Protein AF-A0A3P8SRD1-F1 (afdb_monomer_lite)

InterPro domains:
  IPR027417 P-loop containing nucleoside triphosphate hydrolase [G3DSA:3.40.50.300] (2-77)
  IPR027417 P-loop containing nucleoside triphosphate hydrolase [SSF52540] (2-75)

Organism: Amphiprion percula (NCBI:txid161767)

Structure (mmCIF, N/CA/C/O backbone):
data_AF-A0A3P8SRD1-F1
#
_entry.id   AF-A0A3P8SRD1-F1
#
loop_
_atom_site.group_PDB
_atom_site.id
_atom_site.type_symbol
_atom_site.label_atom_id
_atom_site.label_alt_id
_atom_site.label_comp_id
_atom_site.label_asym_id
_atom_site.label_entity_id
_atom_site.label_seq_id
_atom_site.pdbx_PDB_ins_code
_atom_site.Cartn_x
_atom_site.Cartn_y
_atom_site.Cartn_z
_atom_site.occupancy
_atom_site.B_iso_or_equiv
_atom_site.auth_seq_id
_atom_site.auth_comp_id
_atom_site.auth_asym_id
_atom_site.auth_atom_id
_atom_site.pdbx_PDB_model_num
ATOM 1 N N . MET A 1 1 ? -10.029 13.308 14.808 1.00 64.94 1 MET A N 1
ATOM 2 C CA . MET A 1 1 ? -8.712 13.876 14.474 1.00 64.94 1 MET A CA 1
ATOM 3 C C . MET A 1 1 ? -7.907 12.727 13.929 1.00 64.94 1 MET A C 1
ATOM 5 O O . MET A 1 1 ? -7.665 11.787 14.673 1.00 64.94 1 MET A O 1
ATOM 9 N N . ASN A 1 2 ? -7.602 12.765 12.637 1.00 73.75 2 ASN A N 1
ATOM 10 C CA . ASN A 1 2 ? -6.950 11.651 11.964 1.00 73.75 2 ASN A CA 1
ATOM 11 C C . ASN A 1 2 ? -5.445 11.804 12.154 1.00 73.75 2 ASN A C 1
ATOM 13 O O . ASN A 1 2 ? -4.919 12.914 12.082 1.00 73.75 2 ASN A O 1
ATOM 17 N N . TYR A 1 3 ? -4.765 10.694 12.407 1.00 82.75 3 TYR A N 1
ATOM 18 C CA . TYR A 1 3 ? -3.318 10.673 12.544 1.00 82.75 3 TYR A CA 1
ATOM 19 C C . TYR A 1 3 ? -2.735 9.836 11.411 1.00 82.75 3 TYR A C 1
ATOM 21 O O . TYR A 1 3 ? -3.303 8.818 11.026 1.00 82.75 3 TYR A O 1
ATOM 29 N N . ILE A 1 4 ? -1.604 10.264 10.874 1.00 84.06 4 ILE A N 1
ATOM 30 C CA . ILE A 1 4 ? -0.868 9.542 9.839 1.00 84.06 4 ILE A CA 1
ATOM 31 C C . ILE A 1 4 ? 0.564 9.424 10.349 1.00 84.06 4 ILE A C 1
ATOM 33 O O . ILE A 1 4 ? 1.163 10.415 10.762 1.00 84.06 4 ILE A O 1
ATOM 37 N N . ILE A 1 5 ? 1.094 8.210 10.361 1.00 86.44 5 ILE A N 1
ATOM 38 C CA . ILE A 1 5 ? 2.468 7.880 10.712 1.00 86.44 5 ILE A CA 1
ATOM 39 C C . ILE A 1 5 ? 3.128 7.248 9.489 1.00 86.44 5 ILE A C 1
ATOM 41 O O . ILE A 1 5 ? 2.701 6.208 9.007 1.00 86.44 5 ILE A O 1
ATOM 45 N N . GLY A 1 6 ? 4.229 7.828 9.026 1.00 88.88 6 GLY A N 1
ATOM 46 C CA . GLY A 1 6 ? 5.138 7.156 8.101 1.00 88.88 6 GLY A CA 1
ATOM 47 C C . GLY A 1 6 ? 6.183 6.333 8.847 1.00 88.88 6 GLY A C 1
ATOM 48 O O . GLY A 1 6 ? 6.893 6.866 9.694 1.00 88.88 6 GLY A O 1
ATOM 49 N N . ILE A 1 7 ? 6.301 5.050 8.522 1.00 88.50 7 ILE A N 1
ATOM 50 C CA . ILE A 1 7 ? 7.428 4.182 8.871 1.00 88.50 7 ILE A CA 1
ATOM 51 C C . ILE A 1 7 ? 8.269 3.956 7.623 1.00 88.50 7 ILE A C 1
ATOM 53 O O . ILE A 1 7 ? 7.964 3.100 6.803 1.00 88.50 7 ILE A O 1
ATOM 57 N N . SER A 1 8 ? 9.371 4.686 7.507 1.00 87.38 8 SER A N 1
ATOM 58 C CA . SER A 1 8 ? 10.384 4.406 6.490 1.00 87.38 8 SER A CA 1
ATOM 59 C C . SER A 1 8 ? 11.524 3.550 7.035 1.00 87.38 8 SER A C 1
ATOM 61 O O . SER A 1 8 ? 11.740 3.487 8.246 1.00 87.38 8 SER A O 1
ATOM 63 N N . GLY A 1 9 ? 12.280 2.907 6.151 1.00 85.75 9 GLY A N 1
ATOM 64 C CA . GLY A 1 9 ? 13.533 2.240 6.497 1.00 85.75 9 GLY A CA 1
ATOM 65 C C . GLY A 1 9 ? 14.047 1.310 5.404 1.00 85.75 9 GLY A C 1
ATOM 66 O O . GLY A 1 9 ? 13.386 1.095 4.388 1.00 85.75 9 GLY A O 1
ATOM 67 N N . VAL A 1 10 ? 15.208 0.710 5.656 1.00 84.38 10 VAL A N 1
ATOM 68 C CA . VAL A 1 10 ? 15.890 -0.208 4.730 1.00 84.38 10 VAL A CA 1
ATOM 69 C C . VAL A 1 10 ? 15.092 -1.489 4.460 1.00 84.38 10 VAL A C 1
ATOM 71 O O . VAL A 1 10 ? 14.239 -1.902 5.266 1.00 84.38 10 VAL A O 1
ATOM 74 N N . ILE A 1 11 ? 15.369 -2.133 3.324 1.00 81.94 11 ILE A N 1
ATOM 75 C CA . ILE A 1 11 ? 14.829 -3.455 2.970 1.00 81.94 11 ILE A CA 1
ATOM 76 C C . ILE A 1 11 ? 15.141 -4.439 4.105 1.00 81.94 11 ILE A C 1
ATOM 78 O O . ILE A 1 11 ? 16.217 -4.414 4.698 1.00 81.94 11 ILE A O 1
ATOM 82 N N . ASN A 1 12 ? 14.161 -5.268 4.466 1.00 84.88 12 ASN A N 1
ATOM 83 C CA . ASN A 1 12 ? 14.245 -6.247 5.558 1.00 84.88 12 ASN A CA 1
ATOM 84 C C . ASN A 1 12 ? 14.553 -5.668 6.959 1.00 84.88 12 ASN A C 1
ATOM 86 O O . ASN A 1 12 ? 14.786 -6.428 7.896 1.00 84.88 12 ASN A O 1
ATOM 90 N N . GLY A 1 13 ? 14.450 -4.348 7.163 1.00 87.00 13 GLY A N 1
ATOM 91 C CA . GLY A 1 13 ? 14.683 -3.675 8.453 1.00 87.00 13 GLY A CA 1
ATOM 92 C C . GLY A 1 13 ? 13.614 -3.902 9.536 1.00 87.00 13 GLY A C 1
ATOM 93 O O . GLY A 1 13 ? 13.546 -3.150 10.502 1.00 87.00 13 GLY A O 1
ATOM 94 N N . GLY A 1 14 ? 12.732 -4.893 9.378 1.00 89.56 14 GLY A N 1
ATOM 95 C CA . GLY A 1 14 ? 11.704 -5.231 10.373 1.00 89.56 14 GLY A CA 1
ATOM 96 C C . GLY A 1 14 ? 10.468 -4.324 10.384 1.00 89.56 14 GLY A C 1
ATOM 97 O O . GLY A 1 14 ? 9.649 -4.430 11.298 1.00 89.56 14 GLY A O 1
ATOM 98 N N . LYS A 1 15 ? 10.297 -3.473 9.364 1.00 89.31 15 LYS A N 1
ATOM 99 C CA . LYS A 1 15 ? 9.174 -2.535 9.237 1.00 89.31 15 LYS A CA 1
ATOM 100 C C . LYS A 1 15 ? 7.812 -3.244 9.357 1.00 89.31 15 LYS A C 1
ATOM 102 O O . LYS A 1 15 ? 7.043 -2.922 10.253 1.00 89.31 15 LYS A O 1
ATOM 107 N N . THR A 1 16 ? 7.557 -4.285 8.561 1.00 85.94 16 THR A N 1
ATOM 108 C CA . THR A 1 16 ? 6.298 -5.061 8.597 1.00 85.94 16 THR A CA 1
ATOM 109 C C . THR A 1 16 ? 6.028 -5.673 9.975 1.00 85.94 16 THR A C 1
ATOM 111 O O . THR A 1 16 ? 4.903 -5.633 10.473 1.00 85.94 16 THR A O 1
ATOM 114 N N . THR A 1 17 ? 7.067 -6.173 10.650 1.00 91.31 17 THR A N 1
ATOM 115 C CA . THR A 1 17 ? 6.956 -6.720 12.012 1.00 91.31 17 THR A CA 1
ATOM 116 C C . THR A 1 17 ? 6.550 -5.652 13.028 1.00 91.31 17 THR A C 1
ATOM 118 O O . THR A 1 17 ? 5.716 -5.918 13.899 1.00 91.31 17 THR A O 1
ATOM 121 N N . LEU A 1 18 ? 7.119 -4.448 12.931 1.00 91.19 18 LEU A N 1
ATOM 122 C CA . LEU A 1 18 ? 6.758 -3.315 13.785 1.00 91.19 18 LEU A CA 1
ATOM 123 C C . LEU A 1 18 ? 5.287 -2.929 13.582 1.00 91.19 18 LEU A C 1
ATOM 125 O O . LEU A 1 18 ? 4.546 -2.772 14.553 1.00 91.19 18 LEU A O 1
ATOM 129 N N . THR A 1 19 ? 4.846 -2.878 12.330 1.00 89.06 19 THR A N 1
ATOM 130 C CA . THR A 1 19 ? 3.472 -2.550 11.949 1.00 89.06 19 THR A CA 1
ATOM 131 C C . THR A 1 19 ? 2.449 -3.541 12.501 1.00 89.06 19 THR A C 1
ATOM 133 O O . THR A 1 19 ? 1.465 -3.139 13.119 1.00 89.06 19 THR A O 1
ATOM 136 N N . VAL A 1 20 ? 2.720 -4.846 12.385 1.00 87.62 20 VAL A N 1
ATOM 137 C CA . VAL A 1 20 ? 1.866 -5.904 12.958 1.00 87.62 20 VAL A CA 1
ATOM 138 C C . VAL A 1 20 ? 1.743 -5.767 14.479 1.00 87.62 20 VAL A C 1
ATOM 140 O O . VAL A 1 20 ? 0.682 -6.032 15.045 1.00 87.62 20 VAL A O 1
ATOM 143 N N . ARG A 1 21 ? 2.810 -5.351 15.171 1.00 91.31 21 ARG 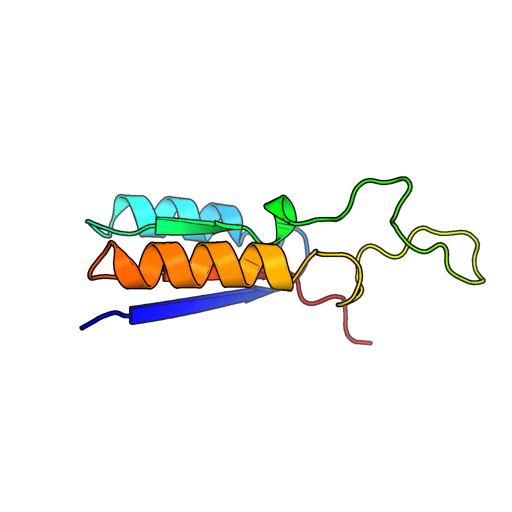A N 1
ATOM 144 C CA . ARG A 1 21 ? 2.763 -5.105 16.621 1.00 91.31 21 ARG A CA 1
ATOM 145 C C . ARG A 1 21 ? 1.967 -3.849 16.964 1.00 91.31 21 ARG A C 1
ATOM 147 O O . ARG A 1 21 ? 1.231 -3.873 17.946 1.00 91.31 21 ARG A O 1
ATOM 154 N N . LEU A 1 22 ? 2.087 -2.786 16.172 1.00 89.50 22 LEU A N 1
ATOM 155 C CA . LEU A 1 22 ? 1.325 -1.553 16.369 1.00 89.50 22 LEU A CA 1
ATOM 156 C C . LEU A 1 22 ? -0.175 -1.790 16.189 1.00 89.50 22 LEU A C 1
ATOM 158 O O . LEU A 1 22 ? -0.938 -1.415 17.075 1.00 89.50 22 LEU A O 1
ATOM 162 N N . ILE A 1 23 ? -0.586 -2.514 15.140 1.00 87.75 23 ILE A N 1
ATOM 163 C CA . ILE A 1 23 ? -2.005 -2.835 14.904 1.00 87.75 23 ILE A CA 1
ATOM 164 C C . ILE A 1 23 ? -2.628 -3.588 16.082 1.00 87.75 23 ILE A C 1
ATOM 166 O O . ILE A 1 23 ? -3.751 -3.308 16.487 1.00 87.75 23 ILE A O 1
ATOM 170 N N . LYS A 1 24 ? -1.885 -4.525 16.680 1.00 89.31 24 LYS A N 1
ATOM 171 C CA . LYS A 1 24 ? -2.368 -5.300 17.834 1.00 89.31 24 LYS A CA 1
ATOM 172 C C . LYS A 1 24 ? -2.641 -4.449 19.075 1.00 89.31 24 LYS A C 1
ATOM 174 O O . LYS A 1 24 ? -3.416 -4.874 19.924 1.00 89.31 24 LYS A O 1
ATOM 179 N N . ASN A 1 25 ? -1.985 -3.297 19.202 1.00 89.00 25 ASN A N 1
ATOM 180 C CA . ASN A 1 25 ? -2.081 -2.434 20.380 1.00 89.00 25 ASN A CA 1
ATOM 181 C C . ASN A 1 25 ? -2.895 -1.157 20.125 1.00 89.00 25 ASN A C 1
ATOM 183 O O . ASN A 1 25 ? -3.162 -0.414 21.067 1.00 89.00 25 ASN A O 1
ATOM 187 N N . LEU A 1 26 ? -3.286 -0.890 18.876 1.00 86.38 26 LEU A N 1
ATOM 188 C CA . LEU A 1 26 ? -3.973 0.332 18.479 1.00 86.38 26 LEU A CA 1
ATOM 189 C C . LEU A 1 26 ? -5.322 -0.015 17.838 1.00 86.38 26 LEU A C 1
ATOM 191 O O . LEU A 1 26 ? -5.351 -0.543 16.727 1.00 86.38 26 LEU A O 1
ATOM 195 N N . PRO A 1 27 ? -6.455 0.263 18.506 1.00 81.69 27 PRO A N 1
ATOM 196 C CA . PRO A 1 27 ? -7.766 0.030 17.914 1.00 81.69 27 PRO A CA 1
ATOM 197 C C . PRO A 1 27 ? -8.011 0.989 16.740 1.00 81.69 27 PRO A C 1
ATOM 199 O O . PRO A 1 27 ? -7.497 2.107 16.727 1.00 81.69 27 PRO A O 1
ATOM 202 N N . ASN A 1 28 ? -8.846 0.573 15.783 1.00 82.56 28 ASN A N 1
ATOM 203 C CA . ASN A 1 28 ? -9.256 1.381 14.624 1.00 82.56 28 ASN A CA 1
ATOM 204 C C . ASN A 1 28 ? -8.089 1.908 13.773 1.00 82.56 28 ASN A C 1
ATOM 206 O O . ASN A 1 28 ? -8.143 3.032 13.277 1.00 82.56 28 ASN A O 1
ATOM 210 N N . CYS A 1 29 ? -7.035 1.110 13.622 1.00 81.50 29 CYS A N 1
ATOM 211 C CA . CYS A 1 29 ? -5.935 1.421 12.722 1.00 81.50 29 CYS A CA 1
ATOM 212 C C . CYS A 1 29 ? -6.060 0.640 11.413 1.00 81.50 29 CYS A C 1
ATOM 214 O O . CYS A 1 29 ? -6.626 -0.456 11.360 1.00 81.50 29 CYS A O 1
ATOM 216 N N . CYS A 1 30 ? -5.493 1.219 10.363 1.00 84.12 30 CYS A N 1
ATOM 217 C CA . CYS A 1 30 ? -5.314 0.572 9.078 1.00 84.12 30 CYS A CA 1
ATOM 218 C C . CYS A 1 30 ? -3.859 0.729 8.642 1.00 84.12 30 CYS A C 1
ATOM 220 O O . CYS A 1 30 ? -3.159 1.664 9.051 1.00 84.12 30 CYS A O 1
ATOM 222 N N . VAL A 1 31 ? -3.400 -0.214 7.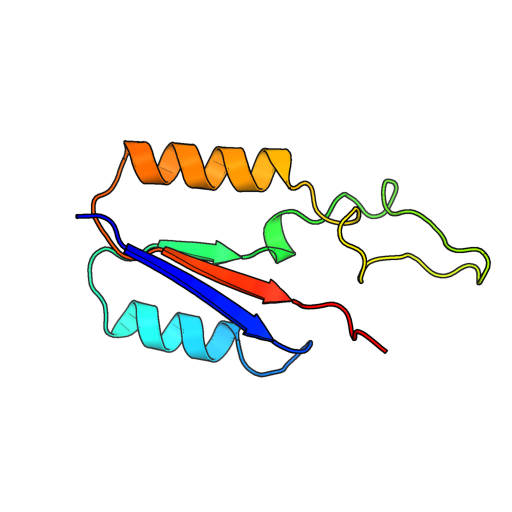833 1.00 86.31 31 VAL A N 1
ATOM 223 C CA . VAL A 1 31 ? -2.043 -0.242 7.312 1.00 86.31 31 VAL A CA 1
ATOM 224 C C . VAL A 1 31 ? -2.113 -0.373 5.814 1.00 86.31 31 VAL A C 1
ATOM 226 O O . VAL A 1 31 ? -2.859 -1.196 5.291 1.00 86.31 31 VAL A O 1
ATOM 229 N N . VAL A 1 32 ? -1.296 0.437 5.155 1.00 87.38 32 VAL A N 1
ATOM 230 C CA . VAL A 1 32 ? -1.092 0.381 3.718 1.00 87.38 32 VAL A CA 1
ATOM 231 C C . VAL A 1 32 ? 0.387 0.163 3.468 1.00 87.38 32 VAL A C 1
ATOM 233 O O . VAL A 1 32 ? 1.240 0.907 3.966 1.00 87.38 32 VAL A O 1
ATOM 236 N N . HIS A 1 33 ? 0.682 -0.906 2.739 1.00 87.12 33 HIS A N 1
ATOM 237 C CA . HIS A 1 33 ? 2.032 -1.283 2.365 1.00 87.12 33 HIS A CA 1
ATOM 238 C C . HIS A 1 33 ? 2.338 -0.689 0.993 1.00 87.12 33 HIS A C 1
ATOM 240 O O . HIS A 1 33 ? 1.598 -0.927 0.047 1.00 87.12 33 HIS A O 1
ATOM 246 N N . GLN A 1 34 ? 3.431 0.070 0.875 1.00 87.25 34 GLN A N 1
ATOM 247 C CA . GLN A 1 34 ? 3.893 0.568 -0.426 1.00 87.25 34 GLN A CA 1
ATOM 248 C C . GLN A 1 34 ? 4.158 -0.590 -1.405 1.00 87.25 34 GLN A C 1
ATOM 250 O O . GLN A 1 34 ? 3.917 -0.447 -2.600 1.00 87.25 34 GLN A O 1
ATOM 255 N N . ASP A 1 35 ? 4.585 -1.744 -0.880 1.00 87.50 35 ASP A N 1
ATOM 256 C CA . ASP A 1 35 ? 4.883 -2.950 -1.656 1.00 87.50 35 ASP A CA 1
ATOM 257 C C . ASP A 1 35 ? 3.668 -3.486 -2.441 1.00 87.50 35 ASP A C 1
ATOM 259 O O . ASP A 1 35 ? 3.844 -4.130 -3.473 1.00 87.50 35 ASP A O 1
ATOM 263 N N . ASP A 1 36 ? 2.441 -3.185 -1.997 1.00 89.81 36 ASP A N 1
ATOM 264 C CA . ASP A 1 36 ? 1.207 -3.609 -2.674 1.00 89.81 36 ASP A CA 1
ATOM 265 C C . ASP A 1 36 ? 0.944 -2.817 -3.969 1.00 89.81 36 ASP A C 1
ATOM 267 O O . ASP A 1 36 ? 0.130 -3.235 -4.790 1.00 89.81 36 ASP A O 1
ATOM 271 N N . PHE A 1 37 ? 1.645 -1.695 -4.172 1.00 92.31 37 PHE A N 1
ATOM 272 C CA . PHE A 1 37 ? 1.470 -0.796 -5.317 1.00 92.31 37 PHE A CA 1
ATOM 273 C C . PHE A 1 37 ? 2.611 -0.897 -6.332 1.00 92.31 37 PHE A C 1
ATOM 275 O O . PHE A 1 37 ? 2.718 -0.050 -7.216 1.00 92.31 37 PHE A O 1
ATOM 282 N N . PHE A 1 38 ? 3.494 -1.897 -6.236 1.00 90.69 38 PHE A N 1
ATOM 283 C CA . PHE A 1 38 ? 4.500 -2.099 -7.278 1.00 90.69 38 PHE A CA 1
ATOM 284 C C . PHE A 1 38 ? 3.845 -2.408 -8.620 1.00 90.69 38 PHE A C 1
ATOM 286 O O . PHE A 1 38 ? 2.986 -3.287 -8.730 1.00 90.69 38 PHE A O 1
ATOM 293 N N . LYS A 1 39 ? 4.302 -1.707 -9.661 1.00 91.44 39 LYS A N 1
ATOM 294 C CA . LYS A 1 39 ? 3.862 -1.992 -11.022 1.00 91.44 39 LYS A CA 1
ATOM 295 C C . LYS A 1 39 ? 4.215 -3.434 -11.401 1.00 91.44 39 LYS A C 1
ATOM 297 O O . LYS A 1 39 ? 5.244 -3.958 -10.957 1.00 91.44 39 LYS A O 1
ATOM 302 N N . PRO A 1 40 ? 3.405 -4.068 -12.263 1.00 92.06 40 PRO A N 1
ATOM 303 C CA . PRO A 1 40 ? 3.715 -5.365 -12.838 1.00 92.06 40 PRO A CA 1
ATOM 304 C C . PRO A 1 40 ? 5.133 -5.440 -13.412 1.00 92.06 40 PRO A C 1
ATOM 306 O O . PRO A 1 40 ? 5.698 -4.459 -13.896 1.00 92.06 40 PRO A O 1
ATOM 309 N N . GLN A 1 41 ? 5.707 -6.639 -13.375 1.00 87.56 41 GLN A N 1
ATOM 310 C CA . GLN A 1 41 ? 7.103 -6.874 -13.731 1.00 87.56 41 GLN A CA 1
ATOM 311 C C . GLN A 1 41 ? 7.448 -6.483 -15.189 1.00 87.56 41 GLN A C 1
ATOM 313 O O . GLN A 1 41 ? 8.612 -6.208 -15.493 1.00 87.56 41 GLN A O 1
ATOM 318 N N . ASP A 1 42 ? 6.478 -6.496 -16.096 1.00 90.31 42 ASP A N 1
ATOM 319 C CA . ASP A 1 42 ? 6.573 -6.053 -17.493 1.00 90.31 42 ASP A CA 1
ATOM 320 C C . ASP A 1 42 ? 6.561 -4.524 -17.656 1.00 90.31 42 ASP A C 1
ATOM 322 O O . ASP A 1 42 ? 7.026 -4.020 -18.675 1.00 90.31 42 ASP A O 1
ATOM 326 N N . GLN A 1 43 ? 6.083 -3.795 -16.648 1.00 89.00 43 GLN A N 1
ATOM 327 C CA . GLN A 1 43 ? 6.047 -2.330 -16.601 1.00 89.00 43 GLN A CA 1
ATOM 328 C C . GLN A 1 43 ? 7.197 -1.736 -15.773 1.00 89.00 43 GLN A C 1
ATOM 330 O O . GLN A 1 43 ? 7.341 -0.516 -15.702 1.00 89.00 43 GLN A O 1
ATOM 335 N N . THR A 1 44 ? 8.012 -2.579 -15.132 1.00 89.25 44 THR A N 1
ATOM 336 C CA . THR A 1 44 ? 9.217 -2.148 -14.417 1.00 89.25 44 THR A CA 1
ATOM 337 C C . THR A 1 44 ? 10.316 -1.783 -15.411 1.00 89.25 44 THR A C 1
ATOM 339 O O . THR A 1 44 ? 10.689 -2.598 -16.258 1.00 89.25 44 THR A O 1
ATOM 342 N N . GLU A 1 45 ? 10.866 -0.577 -15.280 1.00 88.31 45 GLU A N 1
ATOM 343 C CA . GLU A 1 45 ? 11.976 -0.108 -16.107 1.00 88.31 45 GLU A CA 1
ATOM 344 C C . GLU A 1 45 ? 13.226 -0.978 -15.910 1.00 88.31 45 GLU A C 1
ATOM 346 O O . GLU A 1 45 ? 13.517 -1.468 -14.813 1.00 88.31 45 GLU A O 1
ATOM 351 N N . VAL A 1 46 ? 13.964 -1.181 -17.000 1.00 90.88 46 VAL A N 1
ATOM 352 C CA . VAL A 1 46 ? 15.254 -1.873 -16.995 1.00 90.88 46 VAL A CA 1
ATOM 353 C C . VAL A 1 46 ? 16.336 -0.814 -17.142 1.00 90.88 46 VAL A C 1
ATOM 355 O O . VAL A 1 46 ? 16.292 -0.018 -18.080 1.00 90.88 46 VAL A O 1
ATOM 358 N N . GLY A 1 47 ? 17.276 -0.795 -16.201 1.00 88.69 47 GLY A N 1
ATOM 359 C CA . GLY A 1 47 ? 18.404 0.128 -16.218 1.00 88.69 47 GLY A CA 1
ATOM 360 C C . GLY A 1 47 ? 19.401 -0.194 -17.329 1.00 88.69 47 GLY A C 1
ATOM 361 O O . GLY A 1 47 ? 19.337 -1.240 -17.979 1.00 88.69 47 GLY A O 1
ATOM 362 N N . GLU A 1 48 ? 20.368 0.700 -17.528 1.00 90.56 48 GLU A N 1
ATOM 363 C CA . GLU A 1 48 ? 21.465 0.498 -18.489 1.00 90.56 48 GLU A CA 1
ATOM 364 C C . GLU A 1 48 ? 22.323 -0.737 -18.158 1.00 90.56 48 GLU A C 1
ATOM 366 O O . GLU A 1 48 ? 22.942 -1.333 -19.038 1.00 90.56 48 GLU A O 1
ATOM 371 N N . ASP A 1 49 ? 22.319 -1.148 -16.891 1.00 90.94 49 ASP A N 1
ATOM 372 C CA . ASP A 1 49 ? 22.967 -2.343 -16.354 1.00 90.94 49 ASP A CA 1
ATOM 373 C C . ASP A 1 49 ? 22.221 -3.655 -16.671 1.00 90.94 49 ASP A C 1
ATOM 375 O O . ASP A 1 49 ? 22.729 -4.743 -16.389 1.00 90.94 49 ASP A O 1
ATOM 379 N N . GLY A 1 50 ? 21.030 -3.571 -17.271 1.00 91.94 50 GLY A N 1
ATOM 380 C CA . GLY A 1 50 ? 20.183 -4.716 -17.590 1.00 91.94 50 GLY A CA 1
ATOM 381 C C . GLY A 1 50 ? 19.362 -5.243 -16.409 1.00 91.94 50 GLY A C 1
ATO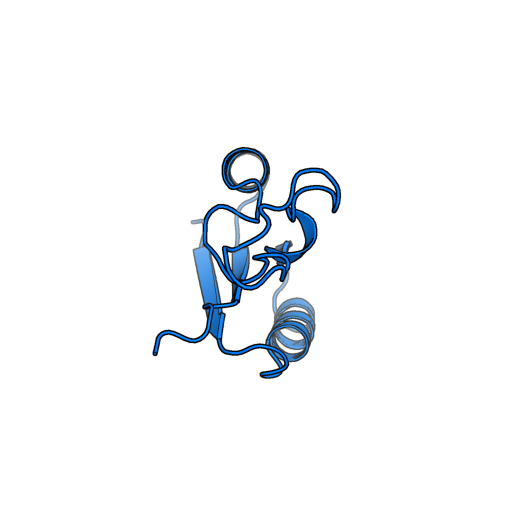M 382 O O . GLY A 1 50 ? 18.672 -6.256 -16.565 1.00 91.94 50 GLY A O 1
ATOM 383 N N . PHE A 1 51 ? 19.391 -4.579 -15.247 1.00 90.56 51 PHE A N 1
ATOM 384 C CA . PHE A 1 51 ? 18.607 -4.963 -14.073 1.00 90.56 51 PHE A CA 1
ATOM 385 C C . PHE A 1 51 ? 17.304 -4.166 -13.969 1.00 90.56 51 PHE A C 1
ATOM 387 O O . PHE A 1 51 ? 17.199 -3.016 -14.395 1.00 90.56 51 PHE A O 1
ATOM 394 N N . LYS A 1 52 ? 16.281 -4.798 -13.383 1.00 89.19 52 LYS A N 1
ATOM 395 C CA . LYS A 1 52 ? 14.993 -4.150 -13.118 1.00 89.19 52 LYS A CA 1
ATOM 396 C C . LYS A 1 52 ? 15.107 -3.188 -11.950 1.00 89.19 52 LYS A C 1
ATOM 398 O O . LYS A 1 52 ? 15.578 -3.563 -10.878 1.00 89.19 52 LYS A O 1
ATOM 403 N N . GLN A 1 53 ? 14.613 -1.980 -12.164 1.00 89.56 53 GLN A N 1
ATOM 404 C CA . GLN A 1 53 ? 14.697 -0.888 -11.209 1.00 89.56 53 GLN A CA 1
ATOM 405 C C . GLN A 1 53 ? 13.478 -0.927 -10.281 1.00 89.56 53 GLN A C 1
ATOM 407 O O . GLN A 1 53 ? 12.448 -0.324 -10.564 1.00 89.56 53 GLN A O 1
ATOM 412 N N . TYR A 1 54 ? 13.581 -1.685 -9.187 1.00 87.12 54 TYR A N 1
ATOM 413 C CA . TYR A 1 54 ? 12.553 -1.728 -8.134 1.00 87.12 54 TYR A CA 1
ATOM 414 C C . TYR A 1 54 ? 12.793 -0.682 -7.039 1.00 87.12 54 TYR A C 1
ATOM 416 O O . TYR A 1 54 ? 11.851 -0.206 -6.414 1.00 87.12 54 TYR A O 1
ATOM 424 N N . ASP A 1 55 ? 14.045 -0.276 -6.851 1.00 85.31 55 ASP A N 1
ATOM 425 C CA . ASP A 1 55 ? 14.470 0.671 -5.821 1.00 85.31 55 ASP A CA 1
ATOM 426 C C . ASP A 1 55 ? 14.440 2.124 -6.335 1.00 85.31 55 ASP A C 1
ATOM 428 O O . ASP A 1 55 ? 15.332 2.924 -6.070 1.00 85.31 55 ASP A O 1
ATOM 432 N N . VAL A 1 56 ? 13.418 2.491 -7.108 1.00 85.00 56 VAL A N 1
ATOM 433 C CA . VAL A 1 56 ? 13.234 3.862 -7.607 1.00 85.00 56 VAL A CA 1
ATOM 434 C C . VAL A 1 56 ? 11.805 4.328 -7.372 1.00 85.00 56 VAL A C 1
ATOM 436 O O . VAL A 1 56 ? 10.861 3.542 -7.401 1.00 85.00 56 VAL A O 1
ATOM 439 N N . ASN A 1 57 ? 11.619 5.635 -7.178 1.00 84.88 57 ASN A N 1
ATOM 440 C CA . ASN A 1 57 ? 10.304 6.213 -6.872 1.00 84.88 57 ASN A CA 1
ATOM 441 C C . ASN A 1 57 ? 9.261 6.002 -7.985 1.00 84.88 57 ASN A C 1
ATOM 443 O O . ASN A 1 57 ? 8.070 6.151 -7.731 1.00 84.88 57 ASN A O 1
ATOM 447 N N . THR A 1 58 ? 9.694 5.684 -9.207 1.00 87.62 58 THR A N 1
ATOM 448 C CA . THR A 1 58 ? 8.830 5.424 -10.369 1.00 87.62 58 THR A CA 1
ATOM 449 C C . THR A 1 58 ? 8.340 3.976 -10.459 1.00 87.62 58 THR A C 1
ATOM 451 O O . THR A 1 58 ? 7.426 3.700 -11.245 1.00 87.62 58 THR A O 1
ATOM 454 N N . ALA A 1 59 ? 8.924 3.060 -9.680 1.00 90.19 59 ALA A N 1
ATOM 455 C CA . ALA A 1 59 ? 8.580 1.642 -9.675 1.00 90.19 59 ALA A CA 1
ATOM 456 C C . ALA A 1 59 ? 7.187 1.344 -9.078 1.00 90.19 59 ALA A C 1
ATOM 458 O O . ALA A 1 59 ? 6.455 0.553 -9.682 1.00 90.19 59 ALA A O 1
ATOM 459 N N . PRO A 1 60 ? 6.769 1.956 -7.952 1.00 91.56 60 PRO A N 1
ATOM 460 C CA . PRO A 1 60 ? 5.389 1.865 -7.488 1.00 91.56 60 PRO A CA 1
ATOM 461 C C . PRO A 1 60 ? 4.446 2.829 -8.226 1.00 91.56 60 PRO A C 1
ATOM 463 O O . PRO A 1 60 ? 4.846 3.896 -8.698 1.00 91.56 60 PRO A O 1
ATOM 466 N N . ASP A 1 61 ? 3.168 2.462 -8.300 1.00 93.00 61 ASP A N 1
ATOM 467 C CA . ASP A 1 61 ? 2.071 3.336 -8.706 1.00 93.00 61 ASP A CA 1
ATOM 468 C C . ASP A 1 61 ? 1.649 4.223 -7.526 1.00 93.00 61 ASP A C 1
ATOM 470 O O . ASP A 1 61 ? 0.842 3.863 -6.665 1.00 93.00 61 ASP A O 1
ATOM 474 N N . MET A 1 62 ? 2.258 5.406 -7.468 1.00 89.06 62 MET A N 1
ATOM 475 C CA . MET A 1 62 ? 1.992 6.376 -6.408 1.00 89.06 62 MET A CA 1
ATOM 476 C C . MET A 1 62 ? 0.580 6.968 -6.509 1.00 89.06 62 MET A C 1
ATOM 478 O O . MET A 1 62 ? 0.034 7.373 -5.484 1.00 89.06 62 MET A O 1
ATOM 482 N N . ASP A 1 63 ? -0.028 7.001 -7.697 1.00 93.38 63 ASP A N 1
ATOM 483 C CA . ASP A 1 63 ? -1.374 7.547 -7.878 1.00 93.38 63 ASP A CA 1
ATOM 484 C C . ASP A 1 63 ? -2.422 6.593 -7.292 1.00 93.38 63 ASP A C 1
ATOM 486 O O . ASP A 1 63 ? -3.296 7.028 -6.534 1.00 93.38 63 ASP A O 1
ATOM 490 N N . ASP A 1 64 ? -2.292 5.288 -7.549 1.00 93.25 64 ASP A N 1
ATOM 491 C CA . ASP A 1 64 ? -3.169 4.268 -6.963 1.00 93.25 64 ASP A CA 1
ATOM 492 C C . ASP A 1 64 ? -3.032 4.210 -5.430 1.00 93.25 64 ASP A C 1
ATOM 494 O O . ASP A 1 64 ? -4.022 4.213 -4.684 1.00 93.25 64 ASP A O 1
ATOM 498 N N . MET A 1 65 ? -1.795 4.295 -4.940 1.00 91.12 65 MET A N 1
ATOM 499 C CA . MET A 1 65 ? -1.499 4.365 -3.510 1.00 91.12 65 MET A CA 1
ATOM 500 C C . MET A 1 65 ? -2.144 5.588 -2.843 1.00 91.12 65 MET A C 1
ATOM 502 O O . MET A 1 65 ? -2.774 5.471 -1.784 1.00 91.12 65 MET A O 1
ATOM 506 N N . MET A 1 66 ? -2.038 6.765 -3.465 1.00 90.81 66 MET A N 1
ATOM 507 C CA . MET A 1 66 ? -2.673 7.984 -2.963 1.00 90.81 66 MET A CA 1
ATOM 508 C C . MET A 1 66 ? -4.199 7.891 -3.030 1.00 90.81 66 MET A C 1
ATOM 510 O O . MET A 1 66 ? -4.870 8.335 -2.094 1.00 90.81 66 MET A O 1
ATOM 514 N N . SER A 1 67 ? -4.758 7.264 -4.068 1.00 92.56 67 SER A N 1
ATOM 515 C CA . SER A 1 67 ? -6.201 7.024 -4.176 1.00 92.56 67 SER A CA 1
ATOM 516 C C . SER A 1 67 ? -6.727 6.202 -2.993 1.00 92.56 67 SER A C 1
ATOM 518 O O . SER A 1 67 ? -7.723 6.574 -2.362 1.00 92.56 67 SER A O 1
ATOM 520 N N . THR A 1 68 ? -5.983 5.162 -2.603 1.00 89.69 68 THR A N 1
ATOM 521 C CA . THR A 1 68 ? -6.285 4.328 -1.437 1.00 89.69 68 THR A CA 1
ATOM 522 C C . THR A 1 68 ? -6.234 5.156 -0.154 1.00 89.69 68 THR A C 1
ATOM 524 O O . THR A 1 68 ? -7.171 5.11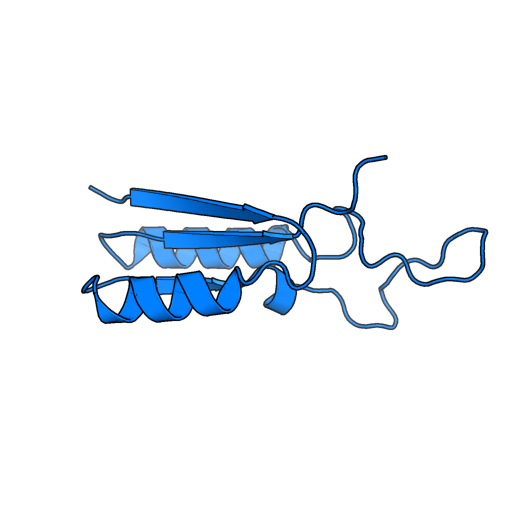7 0.646 1.00 89.69 68 THR A O 1
ATOM 527 N N . ILE A 1 69 ? -5.191 5.970 0.036 1.00 86.88 69 ILE A N 1
ATOM 528 C CA . ILE A 1 69 ? -5.067 6.858 1.205 1.00 86.88 69 ILE A CA 1
ATOM 529 C C . ILE A 1 69 ? -6.261 7.822 1.296 1.00 86.88 69 ILE A C 1
ATOM 531 O O . ILE A 1 69 ? -6.847 7.972 2.372 1.00 86.88 69 ILE A O 1
ATOM 535 N N . TYR A 1 70 ? -6.662 8.451 0.188 1.00 89.12 70 TYR A N 1
ATOM 536 C CA . TYR A 1 70 ? -7.799 9.375 0.170 1.00 89.12 70 TYR A CA 1
ATOM 537 C C . TYR A 1 70 ? -9.130 8.677 0.461 1.00 89.12 70 TYR A C 1
ATOM 539 O O . TYR A 1 70 ? -9.930 9.198 1.245 1.00 89.12 70 TYR A O 1
ATOM 547 N N . ALA A 1 71 ? -9.349 7.486 -0.101 1.00 86.88 71 ALA A N 1
ATOM 548 C CA . ALA A 1 71 ? -10.521 6.675 0.207 1.00 86.88 71 ALA A CA 1
ATOM 549 C C . ALA A 1 71 ? -10.597 6.375 1.715 1.00 86.88 71 ALA A C 1
ATOM 551 O O . ALA A 1 71 ? -11.642 6.578 2.337 1.00 86.88 71 ALA A O 1
ATOM 552 N N . TRP A 1 72 ? -9.478 6.007 2.341 1.00 80.88 72 TRP A N 1
ATOM 553 C CA . TRP A 1 72 ? -9.416 5.760 3.784 1.00 80.88 72 TRP A CA 1
ATOM 554 C C . TRP A 1 72 ? -9.644 7.009 4.637 1.00 80.88 72 TRP A C 1
ATOM 556 O O . TRP A 1 72 ? -10.395 6.946 5.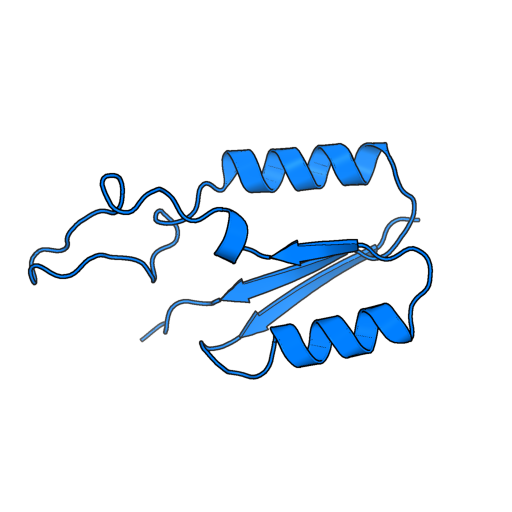614 1.00 80.88 72 TRP A O 1
ATOM 566 N N . LEU A 1 73 ? -9.059 8.150 4.262 1.00 82.06 73 LEU A N 1
ATOM 567 C CA . LEU A 1 73 ? -9.282 9.427 4.952 1.00 82.06 73 LEU A CA 1
ATOM 568 C C . LEU A 1 73 ? -10.753 9.853 4.930 1.00 82.06 73 LEU A C 1
ATOM 570 O O . LEU A 1 73 ? -11.209 10.502 5.872 1.00 82.06 73 LEU A O 1
ATOM 574 N N . SER A 1 74 ? -11.489 9.477 3.881 1.00 81.31 74 SER A N 1
ATOM 575 C CA . SER A 1 74 ? -12.926 9.744 3.774 1.00 81.31 74 SER A CA 1
ATOM 576 C C . SER A 1 74 ? -13.798 8.807 4.626 1.00 81.31 74 SER A C 1
ATOM 578 O O . SER A 1 74 ? -14.915 9.180 4.981 1.00 81.31 74 SER A O 1
ATOM 580 N N . LEU A 1 75 ? -13.296 7.616 4.982 1.00 74.12 75 LEU A N 1
ATOM 581 C CA . LEU A 1 75 ? -14.063 6.554 5.646 1.00 74.12 75 LEU A CA 1
ATOM 582 C C . LEU A 1 75 ? -13.816 6.450 7.161 1.00 74.12 75 LEU A C 1
ATOM 584 O O . LEU A 1 75 ? -14.720 6.036 7.887 1.00 74.12 75 LEU A O 1
ATOM 588 N N . PHE A 1 76 ? -12.619 6.784 7.660 1.00 61.47 76 PHE A N 1
ATOM 589 C CA . PHE A 1 76 ? -12.208 6.458 9.035 1.00 61.47 76 PHE A CA 1
ATOM 590 C C . PHE A 1 76 ? -11.486 7.589 9.783 1.00 61.47 76 PHE A C 1
ATOM 592 O O . PHE A 1 76 ? -10.9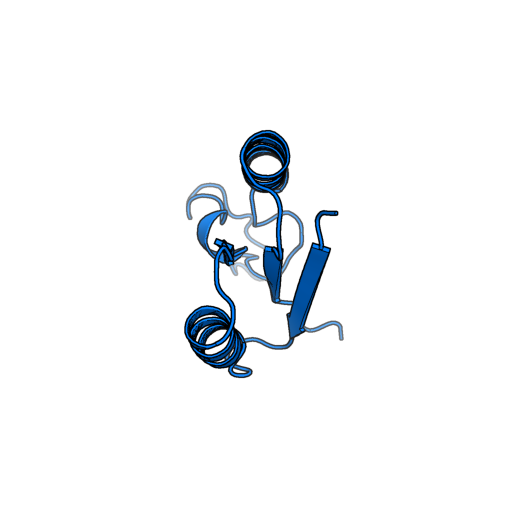62 8.537 9.204 1.00 61.47 76 PHE A O 1
ATOM 599 N N . PHE A 1 77 ? -11.467 7.468 11.117 1.00 56.47 77 PHE A N 1
ATOM 600 C CA . PHE A 1 77 ? -11.090 8.545 12.038 1.00 56.47 77 PHE A CA 1
ATOM 601 C C . PHE A 1 77 ? -9.675 8.458 12.669 1.00 56.47 77 PHE A C 1
ATOM 603 O O . PHE A 1 77 ? -9.318 9.399 13.376 1.00 56.47 77 PHE A O 1
ATOM 610 N N . PHE A 1 78 ? -8.855 7.403 12.480 1.00 54.41 78 PHE A N 1
ATOM 611 C CA . PHE A 1 78 ? -7.572 7.254 13.215 1.00 54.41 78 PHE A CA 1
ATOM 612 C C . PHE A 1 78 ? -6.439 6.459 12.509 1.00 54.41 78 PHE A C 1
ATOM 614 O O . PHE A 1 78 ? -6.654 5.770 11.523 1.00 54.41 78 PHE A O 1
ATOM 621 N N . LEU A 1 79 ? -5.226 6.655 13.061 1.00 52.97 79 LEU A N 1
ATOM 622 C CA . LEU A 1 79 ? -3.851 6.253 12.697 1.00 52.97 79 LEU A CA 1
ATOM 623 C C . LEU A 1 79 ? -3.595 5.385 11.450 1.00 52.97 79 LEU A C 1
ATOM 625 O O . LEU A 1 79 ? -3.857 4.183 11.454 1.00 52.97 79 LEU A O 1
ATOM 629 N N . PHE A 1 80 ? -2.924 5.981 10.461 1.00 58.22 80 PHE A N 1
ATOM 630 C CA . PHE A 1 80 ? -2.456 5.319 9.241 1.00 58.22 80 PHE A CA 1
ATOM 631 C C . PHE A 1 80 ? -0.948 5.069 9.281 1.00 58.22 80 PHE A C 1
ATOM 633 O O . PHE A 1 80 ? -0.206 6.033 9.427 1.00 58.22 80 PHE A O 1
ATOM 640 N N . LEU A 1 81 ? -0.481 3.823 9.162 1.00 59.97 81 LEU A N 1
ATOM 641 C CA . LEU A 1 81 ? 0.953 3.505 9.171 1.00 59.97 81 LEU A CA 1
ATOM 642 C C . LEU A 1 81 ? 1.465 3.217 7.757 1.00 59.97 81 LEU A C 1
ATOM 644 O O . LEU A 1 81 ? 1.046 2.237 7.147 1.00 59.97 81 LEU A O 1
ATOM 648 N N . PHE A 1 82 ? 2.366 4.056 7.253 1.00 63.28 82 PHE A N 1
ATOM 649 C CA . PHE A 1 82 ? 2.841 4.020 5.873 1.00 63.28 82 PHE A CA 1
ATOM 650 C C . PHE A 1 82 ? 4.246 3.429 5.791 1.00 63.28 82 PHE A C 1
ATOM 652 O O . PHE A 1 82 ? 5.184 4.035 6.300 1.00 63.28 82 PHE A O 1
ATOM 659 N N . LEU A 1 83 ? 4.405 2.249 5.194 1.00 59.84 83 LEU A N 1
ATOM 660 C CA . LEU A 1 83 ? 5.716 1.616 5.086 1.00 59.84 83 LEU A CA 1
ATOM 661 C C . LEU A 1 83 ? 6.474 2.140 3.861 1.00 59.84 83 LEU A C 1
ATOM 663 O O . LEU A 1 83 ? 6.236 1.665 2.760 1.00 59.84 83 LEU A O 1
ATOM 667 N N . LEU A 1 84 ? 7.392 3.084 4.054 1.00 56.59 84 LEU A N 1
ATOM 668 C CA . LEU A 1 84 ? 8.324 3.510 3.014 1.00 56.59 84 LEU A CA 1
ATOM 669 C C . LEU A 1 84 ? 9.529 2.570 2.998 1.00 56.59 84 LEU A C 1
ATOM 671 O O . LEU A 1 84 ? 10.237 2.414 4.000 1.00 56.59 84 LEU A O 1
ATOM 675 N N . CYS A 1 85 ? 9.797 1.935 1.867 1.00 55.47 85 CYS A N 1
ATOM 676 C CA . CYS A 1 85 ? 11.133 1.416 1.634 1.00 55.47 85 CYS A CA 1
ATOM 677 C C . CYS A 1 85 ? 11.917 2.537 0.964 1.00 55.47 85 CYS A C 1
ATOM 679 O O . CYS A 1 85 ? 11.688 2.834 -0.202 1.00 55.47 85 CYS A O 1
ATOM 681 N N . SER A 1 86 ? 12.787 3.216 1.721 1.00 46.16 86 SER A N 1
ATOM 682 C CA . SER A 1 86 ? 13.740 4.102 1.060 1.00 46.16 86 SER A CA 1
ATOM 683 C C . SER A 1 86 ? 14.623 3.198 0.210 1.00 46.16 86 SER A C 1
ATOM 685 O O . SER A 1 86 ? 15.204 2.261 0.778 1.00 46.16 86 SER A O 1
ATOM 687 N N . PRO A 1 87 ? 14.744 3.443 -1.102 1.00 47.34 87 PRO A N 1
ATOM 688 C CA . PRO A 1 87 ? 15.861 2.869 -1.816 1.00 47.34 87 PRO A CA 1
ATOM 689 C C . PRO A 1 87 ? 17.130 3.329 -1.108 1.00 47.34 87 PRO A C 1
ATOM 691 O O . PRO A 1 87 ? 17.142 4.409 -0.499 1.00 47.34 87 PRO A O 1
ATOM 694 N N . ASN A 1 88 ? 18.147 2.468 -1.087 1.00 45.47 88 ASN A N 1
ATOM 695 C CA . ASN A 1 88 ? 19.454 2.843 -0.570 1.00 45.47 88 ASN A CA 1
ATOM 696 C C . ASN A 1 88 ? 19.872 4.124 -1.300 1.00 45.47 88 ASN A C 1
ATOM 698 O O . ASN A 1 88 ? 20.249 4.085 -2.464 1.00 45.47 88 ASN A O 1
ATOM 702 N N . THR A 1 89 ? 19.732 5.267 -0.635 1.00 40.84 89 THR A N 1
ATOM 703 C CA . THR A 1 89 ? 20.439 6.477 -1.015 1.00 40.84 89 THR A CA 1
ATOM 704 C C . THR A 1 89 ? 21.894 6.176 -0.710 1.00 40.84 89 THR A C 1
ATOM 706 O O . THR A 1 89 ? 22.278 6.167 0.463 1.00 40.84 89 THR A O 1
ATOM 709 N N . GLU A 1 90 ? 22.657 5.830 -1.744 1.00 37.12 90 GLU A N 1
ATOM 710 C CA . GLU A 1 90 ? 24.070 6.209 -1.765 1.00 37.12 90 GLU A CA 1
ATOM 711 C C . GLU A 1 90 ? 24.192 7.739 -1.744 1.00 37.12 90 GLU A C 1
ATOM 713 O O . GLU A 1 90 ? 23.340 8.419 -2.370 1.00 37.12 90 GLU A O 1
#

Sequence (90 aa):
MNYIIGISGVINGGKTTLTVRLIKNLPNCCVVHQDDFFKPQDQTEVGEDGFKQYDVNTAPDMDDMMSTIYAWLSLFFFLFLFLLCSPNTE

Secondary structure (DSSP, 8-state):
---EEEEEE-TTSSHHHHHHHHHHHSTT-EEEEGGGGBPPTTTS-B-TTS-B--SSTTSB-HHHHHHHHHHHHHH--S-EEEEEE-----

pLDDT: mean 81.64, std 13.82, range [37.12, 93.38]

Foldseek 3Di:
DEDEAEDEDAVPPCLVVVVVVCPVVDPFEDEDEQVVQFDPPVPFDQDPVRDGPCQDPVRGDVVVVVVVVVVDVVPGDYYYYYYHYHRPDD

Radius of gyration: 14.79 Å; chains: 1; bounding box: 38×21×39 Å